Protein AF-A0A1X0DNM0-F1 (afdb_monomer_lite)

Structure (mmCIF, N/CA/C/O backbone):
data_AF-A0A1X0DNM0-F1
#
_entry.id   AF-A0A1X0DNM0-F1
#
loop_
_atom_site.group_PDB
_atom_site.id
_atom_site.type_symbol
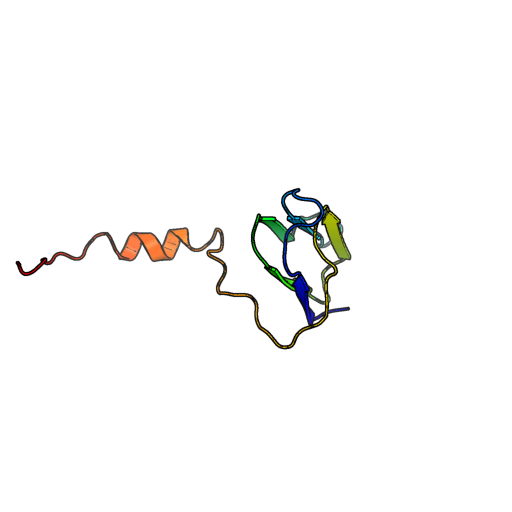_atom_site.label_atom_id
_atom_site.label_alt_id
_atom_site.label_comp_id
_atom_site.label_asym_id
_atom_site.label_entity_id
_atom_site.label_seq_id
_atom_site.pdbx_PDB_ins_code
_atom_site.Cartn_x
_atom_site.Cartn_y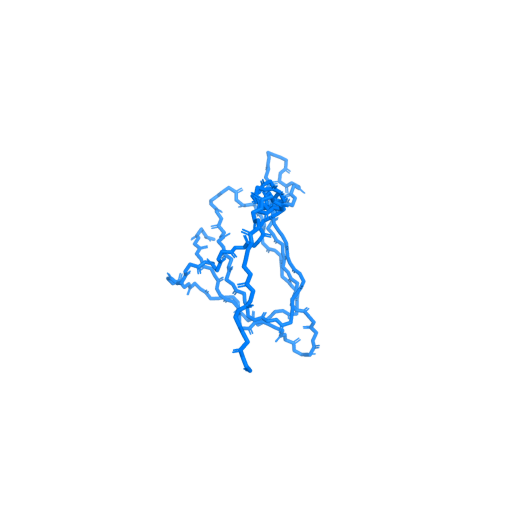
_atom_site.Cartn_z
_atom_site.occupancy
_atom_site.B_iso_or_equiv
_atom_site.auth_seq_id
_atom_site.auth_comp_id
_atom_site.auth_asym_id
_atom_site.auth_atom_id
_atom_site.pdbx_PDB_model_num
ATOM 1 N N . MET A 1 1 ? 3.399 -9.983 -4.451 1.00 86.44 1 MET A N 1
ATOM 2 C CA . MET A 1 1 ? 2.760 -10.334 -5.734 1.00 86.44 1 MET A CA 1
ATOM 3 C C . MET A 1 1 ? 2.031 -9.094 -6.218 1.00 86.44 1 MET A C 1
ATOM 5 O O . MET A 1 1 ? 1.524 -8.383 -5.355 1.00 86.44 1 MET A O 1
ATOM 9 N N . PRO A 1 2 ? 2.037 -8.792 -7.523 1.00 96.25 2 PRO A N 1
ATOM 10 C CA . PRO A 1 2 ? 1.279 -7.667 -8.053 1.00 96.25 2 PRO A CA 1
ATOM 11 C C . PRO A 1 2 ? -0.226 -7.893 -7.905 1.00 96.25 2 PRO A C 1
ATOM 13 O O . PRO A 1 2 ? -0.677 -9.039 -7.943 1.00 96.25 2 PRO A O 1
ATOM 16 N N . GLY A 1 3 ? -0.987 -6.816 -7.746 1.00 97.12 3 GLY A N 1
ATOM 17 C CA . GLY A 1 3 ? -2.444 -6.861 -7.634 1.00 97.12 3 GLY A CA 1
ATOM 18 C C . GLY A 1 3 ? -3.007 -5.762 -6.741 1.00 97.12 3 GLY A C 1
ATOM 19 O O . GLY A 1 3 ? -2.260 -4.983 -6.142 1.00 97.12 3 GLY A O 1
ATOM 20 N N . ASN A 1 4 ? -4.334 -5.718 -6.638 1.00 97.81 4 ASN A N 1
ATOM 21 C CA . ASN A 1 4 ? -5.025 -4.818 -5.724 1.00 97.81 4 ASN A CA 1
ATOM 22 C C . ASN A 1 4 ? -5.220 -5.498 -4.375 1.00 97.81 4 ASN A C 1
ATOM 24 O O . ASN A 1 4 ? -5.684 -6.634 -4.290 1.00 97.81 4 ASN A O 1
ATOM 28 N N . TYR A 1 5 ? -4.881 -4.782 -3.311 1.00 98.00 5 TYR A N 1
ATOM 29 C CA . TYR A 1 5 ? -5.000 -5.263 -1.947 1.00 98.00 5 TYR A CA 1
ATOM 30 C C . TYR A 1 5 ? -5.863 -4.320 -1.128 1.00 98.00 5 TYR A C 1
ATOM 32 O O . TYR A 1 5 ? -5.648 -3.109 -1.147 1.00 98.00 5 TYR A O 1
ATOM 40 N N . LYS A 1 6 ? -6.800 -4.879 -0.367 1.00 98.19 6 LYS A N 1
ATOM 41 C CA . LYS A 1 6 ? -7.681 -4.148 0.541 1.00 98.19 6 LYS A CA 1
ATOM 42 C C . LYS A 1 6 ? -7.283 -4.375 1.989 1.00 98.19 6 LYS A C 1
ATOM 44 O O . LYS A 1 6 ? -7.017 -5.504 2.392 1.00 98.19 6 LYS A O 1
ATOM 49 N N . SER A 1 7 ? -7.299 -3.305 2.773 1.00 97.88 7 SER A N 1
ATOM 50 C CA . SER A 1 7 ? -7.317 -3.345 4.232 1.00 97.88 7 SER A CA 1
ATOM 51 C C . SER A 1 7 ? -8.550 -2.599 4.728 1.00 97.88 7 SER A C 1
ATOM 53 O O . SER A 1 7 ? -8.832 -1.487 4.276 1.00 97.88 7 SER A O 1
ATOM 55 N N . GLU A 1 8 ? -9.244 -3.163 5.716 1.00 97.50 8 GLU A N 1
ATOM 56 C CA . GLU A 1 8 ? -10.396 -2.518 6.369 1.00 97.50 8 GLU A CA 1
ATOM 57 C C . GLU A 1 8 ? -10.000 -1.293 7.221 1.00 97.50 8 GLU A C 1
ATOM 59 O O . GLU A 1 8 ? -10.850 -0.618 7.801 1.00 97.50 8 GLU A O 1
ATOM 64 N N . GLY A 1 9 ? -8.708 -0.948 7.258 1.00 95.25 9 GLY A N 1
ATOM 65 C CA . GLY A 1 9 ? -8.205 0.300 7.821 1.00 95.25 9 GLY A CA 1
ATOM 66 C C . GLY A 1 9 ? -7.496 0.103 9.165 1.00 95.25 9 GLY A C 1
ATOM 67 O O . GLY A 1 9 ? -6.754 -0.867 9.322 1.00 95.25 9 GLY A O 1
ATOM 68 N N . PRO A 1 10 ? -7.640 1.043 10.118 1.00 97.69 10 PRO A N 1
ATOM 69 C CA . PRO A 1 10 ? -6.978 1.011 11.422 1.00 97.69 10 PRO A CA 1
ATOM 70 C C . PRO A 1 10 ? -7.105 -0.299 12.203 1.00 97.69 10 PRO A C 1
ATOM 72 O O . PRO A 1 10 ? -8.175 -0.900 12.307 1.00 97.69 10 PRO A O 1
ATOM 75 N N . LYS A 1 11 ? -6.012 -0.673 12.864 1.00 97.44 11 LYS A N 1
ATOM 76 C CA . LYS A 1 11 ? -5.966 -1.706 13.897 1.00 97.44 11 LYS A CA 1
ATOM 77 C C . LYS A 1 11 ? -5.622 -1.070 15.247 1.00 97.44 11 LYS A C 1
ATOM 79 O O . LYS A 1 11 ? -4.835 -0.127 15.315 1.00 97.44 11 LYS A O 1
ATOM 84 N N . ASP A 1 12 ? -6.230 -1.577 16.319 1.00 94.62 12 ASP A N 1
ATOM 85 C CA . ASP A 1 12 ? -5.949 -1.180 17.708 1.00 94.62 12 ASP A CA 1
ATOM 86 C C . ASP A 1 12 ? -6.094 0.336 17.970 1.00 94.62 12 ASP A C 1
ATOM 88 O O . ASP A 1 12 ? -5.339 0.929 18.740 1.00 94.62 12 ASP A O 1
ATOM 92 N N . GLY A 1 13 ? -7.036 0.993 17.281 1.00 92.62 13 GLY A N 1
ATOM 93 C CA . GLY A 1 13 ? -7.307 2.432 17.418 1.00 92.62 13 GLY A CA 1
ATOM 94 C C . GLY A 1 13 ? -6.212 3.362 16.873 1.00 92.62 13 GLY A C 1
ATOM 95 O O . GLY A 1 13 ? -6.329 4.582 16.998 1.00 92.62 13 GLY A O 1
ATOM 96 N N . LYS A 1 14 ? -5.159 2.820 16.251 1.00 97.12 14 LYS A N 1
ATOM 97 C CA . LYS A 1 14 ? -4.052 3.590 15.673 1.00 97.12 14 LYS A CA 1
ATOM 98 C C . LYS A 1 14 ? -4.277 3.809 14.175 1.00 97.12 14 LYS A C 1
ATOM 100 O O . LYS A 1 14 ? -4.702 2.876 13.498 1.00 97.12 14 LYS A O 1
ATOM 105 N N . PRO A 1 15 ? -3.989 5.007 13.629 1.00 96.69 15 PRO A N 1
ATOM 106 C CA . PRO A 1 15 ? -4.089 5.238 12.192 1.00 96.69 15 PRO A CA 1
ATOM 107 C C . PRO A 1 15 ? -3.280 4.204 11.403 1.00 96.69 15 PRO A C 1
ATOM 109 O O . PRO A 1 15 ? -2.120 3.940 11.724 1.00 96.69 15 PRO A O 1
ATOM 112 N N . CYS A 1 16 ? -3.897 3.644 10.368 1.00 97.38 16 CYS A N 1
ATOM 113 C CA . CYS A 1 16 ? -3.239 2.728 9.451 1.00 97.38 16 CYS A CA 1
ATOM 114 C C . CYS A 1 16 ? -2.259 3.526 8.591 1.00 97.38 16 CYS A C 1
ATOM 116 O O . CYS A 1 16 ? -2.642 4.499 7.938 1.00 97.38 16 CYS A O 1
ATOM 118 N N . TYR A 1 17 ? -0.993 3.120 8.614 1.00 97.56 17 TYR A N 1
ATOM 119 C CA . TYR A 1 17 ? 0.041 3.652 7.741 1.00 97.56 17 TYR A CA 1
ATOM 120 C C . TYR A 1 17 ? 0.519 2.573 6.781 1.00 97.56 17 TYR A C 1
ATOM 122 O O . TYR A 1 17 ? 0.787 1.437 7.186 1.00 97.56 17 TYR A O 1
ATOM 130 N N . TRP A 1 18 ? 0.695 2.939 5.520 1.00 98.06 18 TRP A N 1
ATOM 131 C CA . TRP A 1 18 ? 1.315 2.072 4.532 1.00 98.06 18 TRP A CA 1
ATOM 132 C C . TRP A 1 18 ? 2.203 2.873 3.587 1.00 98.06 18 TRP A C 1
ATOM 134 O O . TRP A 1 18 ? 2.003 4.070 3.387 1.00 98.06 18 TRP A O 1
ATOM 144 N N . LYS A 1 19 ? 3.201 2.200 3.011 1.00 97.19 19 LYS A N 1
ATOM 145 C CA . LYS A 1 19 ? 4.020 2.741 1.928 1.00 97.19 19 LYS A CA 1
ATOM 146 C C . LYS A 1 19 ? 4.467 1.661 0.954 1.00 97.19 19 LYS A C 1
ATOM 148 O O . LYS A 1 19 ? 4.820 0.550 1.362 1.00 97.19 19 LYS A O 1
ATOM 153 N N . ARG A 1 20 ? 4.509 2.043 -0.316 1.00 97.88 20 ARG A N 1
ATOM 154 C CA . ARG A 1 20 ? 5.112 1.308 -1.427 1.00 97.88 20 ARG A CA 1
ATOM 155 C C . ARG A 1 20 ? 6.500 1.867 -1.699 1.00 97.88 20 ARG A C 1
ATOM 157 O O . ARG A 1 20 ? 6.695 3.082 -1.675 1.00 97.88 20 ARG A O 1
ATOM 164 N N . ILE A 1 21 ? 7.467 0.989 -1.923 1.00 97.44 21 ILE A N 1
ATOM 165 C CA . ILE A 1 21 ? 8.860 1.351 -2.183 1.00 97.44 21 ILE A CA 1
ATOM 166 C C . ILE A 1 21 ? 9.315 0.659 -3.464 1.00 97.44 21 ILE A C 1
ATOM 168 O O . ILE A 1 21 ? 9.095 -0.542 -3.626 1.00 97.44 21 ILE A O 1
ATOM 172 N N . GLY A 1 22 ? 9.991 1.400 -4.334 1.00 96.19 22 GLY A N 1
ATOM 173 C CA . GLY A 1 22 ? 10.578 0.903 -5.571 1.00 96.19 22 GLY A CA 1
ATOM 174 C C . GLY A 1 22 ? 11.625 1.864 -6.119 1.00 96.19 22 GLY A C 1
ATOM 175 O O . GLY A 1 22 ? 12.422 2.398 -5.351 1.00 96.19 22 GLY A O 1
ATOM 176 N N . GLY A 1 23 ? 11.628 2.058 -7.438 1.00 92.88 23 GLY A N 1
ATOM 177 C CA . GLY A 1 23 ? 12.696 2.770 -8.144 1.00 92.88 23 GLY A CA 1
ATOM 178 C C . GLY A 1 23 ? 13.920 1.887 -8.399 1.00 92.88 23 GLY A C 1
ATOM 179 O O . GLY A 1 23 ? 14.008 0.766 -7.888 1.00 92.88 23 GLY A O 1
ATOM 180 N N . ASP A 1 24 ? 14.854 2.392 -9.204 1.00 93.12 24 ASP A N 1
ATOM 181 C CA . ASP A 1 24 ? 16.034 1.640 -9.658 1.00 93.12 24 ASP A CA 1
ATOM 182 C C . ASP A 1 24 ? 16.952 1.223 -8.500 1.00 93.12 24 ASP A C 1
ATOM 184 O O . ASP A 1 24 ? 17.517 0.130 -8.508 1.00 93.12 24 ASP A O 1
ATOM 188 N N . ASP A 1 25 ? 17.046 2.062 -7.467 1.00 91.94 25 ASP A N 1
ATOM 189 C CA . ASP A 1 25 ? 17.795 1.803 -6.233 1.00 91.94 25 ASP A CA 1
ATOM 190 C C . ASP A 1 25 ? 16.969 1.075 -5.154 1.00 91.94 25 ASP A C 1
ATOM 192 O O . ASP A 1 25 ? 17.493 0.714 -4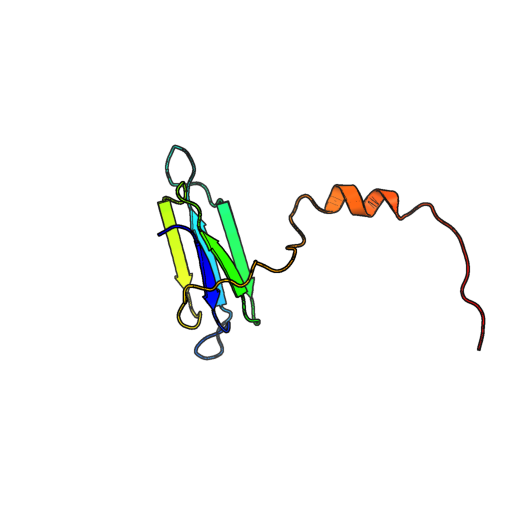.099 1.00 91.94 25 ASP A O 1
ATOM 196 N N . GLY A 1 26 ? 15.670 0.854 -5.394 1.00 91.00 26 GLY A N 1
ATOM 197 C CA . GLY A 1 26 ? 14.755 0.235 -4.438 1.00 91.00 26 GLY A CA 1
ATOM 198 C C . GLY A 1 26 ? 14.539 1.042 -3.152 1.00 91.00 26 GLY A C 1
ATOM 199 O O . GLY A 1 26 ? 14.136 0.457 -2.141 1.00 91.00 26 GLY A O 1
ATOM 200 N N . ALA A 1 27 ? 14.815 2.349 -3.166 1.00 92.06 27 ALA A N 1
ATOM 201 C CA . ALA A 1 27 ? 14.711 3.226 -2.001 1.00 92.06 27 ALA A CA 1
ATOM 202 C C . ALA A 1 27 ? 13.628 4.310 -2.140 1.00 92.06 27 ALA A C 1
ATOM 204 O O . ALA A 1 27 ? 13.270 4.952 -1.148 1.00 92.06 27 ALA A O 1
ATOM 205 N N . GLN A 1 28 ? 13.065 4.494 -3.335 1.00 96.12 28 GLN A N 1
ATOM 206 C CA . GLN A 1 28 ? 12.080 5.538 -3.607 1.00 96.12 28 GLN A CA 1
ATOM 207 C C . GLN A 1 28 ? 10.712 5.160 -3.045 1.00 96.12 28 GLN A C 1
ATOM 209 O O . GLN A 1 28 ? 10.207 4.064 -3.289 1.00 96.12 28 GLN A O 1
ATOM 214 N N . ILE A 1 29 ? 10.084 6.079 -2.312 1.00 95.12 29 ILE A N 1
ATOM 215 C CA . ILE A 1 29 ? 8.688 5.926 -1.900 1.00 95.12 29 ILE A CA 1
ATOM 216 C C . ILE A 1 29 ? 7.815 6.209 -3.122 1.00 95.12 29 ILE A C 1
ATOM 218 O O . ILE A 1 29 ? 7.776 7.340 -3.595 1.00 95.12 29 ILE A O 1
ATOM 222 N N . LEU A 1 30 ? 7.126 5.179 -3.613 1.00 94.75 30 LEU A N 1
ATOM 223 C CA . LEU A 1 30 ? 6.237 5.284 -4.772 1.00 94.75 30 LEU A CA 1
ATOM 224 C C . LEU A 1 30 ? 4.887 5.890 -4.384 1.00 94.75 30 LEU A C 1
ATOM 226 O O . LEU A 1 30 ? 4.357 6.735 -5.094 1.00 94.75 30 LEU A O 1
ATOM 230 N N . ASP A 1 31 ? 4.343 5.455 -3.245 1.00 95.00 31 ASP A N 1
ATOM 231 C CA . ASP A 1 31 ? 3.108 5.984 -2.670 1.00 95.00 31 ASP A CA 1
ATOM 232 C C . ASP A 1 31 ? 3.067 5.683 -1.166 1.00 95.00 31 ASP A C 1
ATOM 234 O O . ASP A 1 31 ? 3.715 4.744 -0.682 1.00 95.00 31 ASP A O 1
ATOM 238 N N . ASN A 1 32 ? 2.330 6.488 -0.412 1.00 96.50 32 ASN A N 1
ATOM 239 C CA . ASN A 1 32 ? 2.062 6.251 0.996 1.00 96.50 32 ASN A CA 1
ATOM 240 C C . ASN A 1 32 ? 0.781 6.955 1.442 1.00 96.50 32 ASN A C 1
ATOM 242 O O . ASN A 1 32 ? 0.397 7.988 0.897 1.00 96.50 32 ASN A O 1
ATOM 246 N N . ALA A 1 33 ? 0.174 6.442 2.510 1.00 95.44 33 ALA A N 1
ATOM 247 C CA . ALA A 1 33 ? -0.889 7.157 3.199 1.00 95.44 33 ALA A CA 1
ATOM 248 C C . ALA A 1 33 ? -0.902 6.852 4.698 1.00 95.44 33 ALA A C 1
ATOM 250 O O . ALA A 1 33 ? -0.525 5.766 5.144 1.00 95.44 33 ALA A O 1
ATOM 251 N N . LEU A 1 34 ? -1.395 7.824 5.469 1.00 96.38 34 LEU A N 1
ATOM 252 C CA . LEU A 1 34 ? -1.774 7.690 6.874 1.00 96.38 34 LEU A CA 1
ATOM 253 C C . LEU A 1 34 ? -3.277 7.947 6.984 1.00 96.38 34 LEU A C 1
ATOM 255 O O . LEU A 1 34 ? -3.742 9.050 6.704 1.00 96.38 34 LEU A O 1
ATOM 259 N N . THR A 1 35 ? -4.051 6.942 7.379 1.00 94.19 35 THR A N 1
ATOM 260 C CA . THR A 1 35 ? -5.513 6.986 7.259 1.00 94.19 35 THR A CA 1
ATOM 261 C C . THR A 1 35 ? -6.234 6.385 8.461 1.00 94.19 35 THR A C 1
ATOM 263 O O . THR A 1 35 ? -5.735 5.502 9.159 1.00 94.19 35 THR A O 1
ATOM 266 N N . LYS A 1 36 ? -7.453 6.878 8.696 1.00 96.25 36 LYS A N 1
ATOM 267 C CA . LYS A 1 36 ? -8.418 6.309 9.647 1.00 96.25 36 LYS A CA 1
ATOM 268 C C . LYS A 1 36 ? -9.558 5.546 8.952 1.00 96.25 36 LYS A C 1
ATOM 270 O O . LYS A 1 36 ? -10.549 5.225 9.595 1.00 96.25 36 LYS A O 1
ATOM 275 N N . LYS A 1 37 ? -9.445 5.305 7.644 1.00 95.12 37 LYS A N 1
ATOM 276 C CA . LYS A 1 37 ? -10.459 4.655 6.798 1.00 95.12 37 LYS A CA 1
ATOM 277 C C . LYS A 1 37 ? -9.888 3.388 6.153 1.00 95.12 37 LYS A C 1
ATOM 279 O O . LYS A 1 37 ? -8.670 3.214 6.132 1.00 95.12 37 LYS A O 1
ATOM 284 N N . ALA A 1 38 ? -10.757 2.547 5.596 1.00 96.44 38 ALA A N 1
ATOM 285 C CA . ALA A 1 38 ? -10.358 1.438 4.732 1.00 96.44 38 ALA A CA 1
ATOM 286 C C . ALA A 1 38 ? -9.566 1.937 3.512 1.00 96.44 38 ALA A C 1
ATOM 288 O O . ALA A 1 38 ? -9.728 3.084 3.079 1.00 96.44 38 ALA A O 1
ATOM 289 N N . GLN A 1 39 ? -8.689 1.091 2.979 1.00 96.94 39 GLN A N 1
ATOM 290 C CA . GLN A 1 39 ? -7.792 1.410 1.869 1.00 96.94 39 GLN A CA 1
ATOM 291 C C . GLN A 1 39 ? -7.752 0.264 0.871 1.00 96.94 39 GLN A C 1
ATOM 293 O O . GLN A 1 39 ? -7.759 -0.901 1.261 1.00 96.94 39 GLN A O 1
ATOM 298 N N . ILE A 1 40 ? -7.640 0.619 -0.405 1.00 97.12 40 ILE A N 1
ATOM 299 C CA . ILE A 1 40 ? -7.313 -0.302 -1.489 1.00 97.12 40 ILE A CA 1
ATOM 300 C C . ILE A 1 40 ? -6.063 0.256 -2.161 1.00 97.12 40 ILE A C 1
ATOM 302 O O . ILE A 1 40 ? -6.014 1.446 -2.465 1.00 97.12 40 ILE A O 1
ATOM 306 N N . VAL A 1 41 ? -5.052 -0.586 -2.350 1.00 96.12 41 VAL A N 1
ATOM 307 C CA . VAL A 1 41 ? -3.750 -0.210 -2.907 1.00 96.12 41 VAL A CA 1
ATOM 308 C C . VAL A 1 41 ? -3.396 -1.167 -4.033 1.00 96.12 41 VAL A C 1
ATOM 310 O O . VAL A 1 41 ? -3.460 -2.381 -3.853 1.00 96.12 41 VAL A O 1
ATOM 313 N N . THR A 1 42 ? -2.972 -0.629 -5.171 1.00 96.94 42 THR A N 1
ATOM 314 C CA . THR A 1 42 ? -2.347 -1.417 -6.237 1.00 96.94 42 THR A CA 1
ATOM 315 C C . THR A 1 42 ? -0.866 -1.589 -5.927 1.00 96.94 42 THR A C 1
ATOM 317 O O . THR A 1 42 ? -0.162 -0.601 -5.733 1.00 96.94 42 THR A O 1
ATOM 320 N N . ILE A 1 43 ? -0.388 -2.831 -5.861 1.00 96.50 43 ILE A N 1
ATOM 321 C CA . ILE A 1 43 ? 1.038 -3.168 -5.783 1.00 96.50 43 ILE A CA 1
ATOM 322 C C . ILE A 1 43 ? 1.469 -3.622 -7.175 1.00 96.50 43 ILE A C 1
ATOM 324 O O . ILE A 1 43 ? 0.900 -4.570 -7.715 1.00 96.50 43 ILE A O 1
ATOM 328 N N . GLU A 1 44 ? 2.470 -2.962 -7.753 1.00 96.31 44 GLU A N 1
ATOM 329 C CA . GLU A 1 44 ? 2.964 -3.275 -9.096 1.00 96.31 44 GLU A CA 1
ATOM 330 C C . GLU A 1 44 ? 4.085 -4.320 -9.055 1.00 96.31 44 GLU A C 1
ATOM 332 O O . GLU A 1 44 ? 4.698 -4.575 -8.019 1.00 96.31 44 GLU A O 1
ATOM 337 N N . ALA A 1 45 ? 4.412 -4.913 -10.205 1.00 96.44 45 ALA A N 1
ATOM 338 C CA . ALA A 1 45 ? 5.555 -5.828 -10.324 1.00 96.44 45 ALA A CA 1
ATOM 339 C C . ALA A 1 45 ? 6.913 -5.152 -10.087 1.00 96.44 45 ALA A C 1
ATOM 341 O O . ALA A 1 45 ? 7.897 -5.818 -9.760 1.00 96.44 45 ALA A O 1
ATOM 342 N N . THR A 1 46 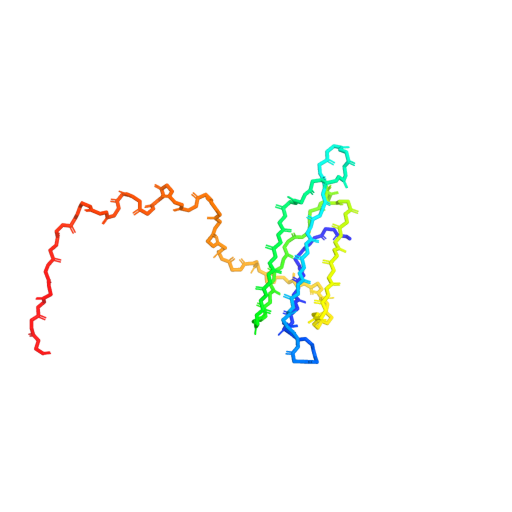? 6.975 -3.833 -10.255 1.00 95.38 46 THR A N 1
ATOM 343 C CA . THR A 1 46 ? 8.181 -3.033 -10.044 1.00 95.38 46 THR A CA 1
ATOM 344 C C . THR A 1 46 ? 8.382 -2.636 -8.583 1.00 95.38 46 THR A C 1
ATOM 346 O O . THR A 1 46 ? 9.511 -2.298 -8.210 1.00 95.38 46 THR A O 1
ATOM 349 N N . ASP A 1 47 ? 7.344 -2.735 -7.744 1.00 96.62 47 ASP A N 1
ATOM 350 C CA . ASP A 1 47 ? 7.450 -2.525 -6.304 1.00 96.62 47 ASP A CA 1
ATOM 351 C C . ASP A 1 47 ? 8.447 -3.510 -5.697 1.00 96.62 47 ASP A C 1
ATOM 353 O O . ASP A 1 47 ? 8.375 -4.725 -5.885 1.00 96.62 47 ASP A O 1
ATOM 357 N N . LYS A 1 48 ? 9.382 -2.974 -4.920 1.00 96.75 48 LYS A N 1
ATOM 358 C CA . LYS A 1 48 ? 10.400 -3.759 -4.223 1.00 96.75 48 LYS A CA 1
ATOM 359 C C . LYS A 1 48 ? 9.975 -4.101 -2.807 1.00 96.75 48 LYS A C 1
ATOM 361 O O . LYS A 1 48 ? 10.306 -5.176 -2.316 1.00 96.75 48 LYS A O 1
ATOM 366 N N . GLN A 1 49 ? 9.268 -3.197 -2.130 1.00 96.50 49 GLN A N 1
ATOM 367 C CA . GLN A 1 49 ? 8.790 -3.429 -0.768 1.00 96.50 49 GLN A CA 1
ATOM 368 C C . GLN A 1 49 ? 7.427 -2.775 -0.543 1.00 96.50 49 GLN A C 1
ATOM 370 O O . GLN A 1 49 ? 7.180 -1.651 -0.973 1.00 96.50 49 GLN A O 1
ATOM 375 N N . PHE A 1 50 ? 6.588 -3.448 0.238 1.00 97.25 50 PHE A N 1
ATOM 376 C CA . PHE A 1 50 ? 5.372 -2.886 0.813 1.00 97.25 50 PHE A CA 1
ATOM 377 C C . PHE A 1 50 ? 5.485 -2.949 2.334 1.00 97.25 50 PHE A C 1
ATOM 379 O O . PHE A 1 50 ? 5.712 -4.018 2.902 1.00 97.25 50 PHE A O 1
ATOM 386 N N . LYS A 1 51 ? 5.387 -1.799 3.001 1.00 97.44 51 LYS A N 1
ATOM 387 C CA . LYS A 1 51 ? 5.480 -1.705 4.464 1.00 97.44 51 LYS A CA 1
ATOM 388 C C . LYS A 1 51 ? 4.174 -1.172 5.015 1.00 97.44 51 LYS A C 1
ATOM 390 O O . LYS A 1 51 ? 3.639 -0.198 4.500 1.00 97.44 51 LYS A O 1
ATOM 395 N N . THR A 1 52 ? 3.702 -1.782 6.094 1.00 98.12 52 THR A N 1
ATOM 396 C CA . THR A 1 52 ? 2.446 -1.422 6.747 1.00 98.12 52 THR A CA 1
ATOM 397 C C . THR A 1 52 ? 2.623 -1.373 8.263 1.00 98.12 52 THR A C 1
ATOM 399 O O . THR A 1 52 ? 3.455 -2.086 8.822 1.00 98.12 52 THR A O 1
ATOM 402 N N . SER A 1 53 ? 1.872 -0.498 8.925 1.00 98.19 53 SER A N 1
ATOM 403 C CA . SER A 1 53 ? 1.838 -0.349 10.377 1.00 98.19 53 SER A CA 1
ATOM 404 C C . SER A 1 53 ? 0.417 -0.038 10.822 1.00 98.19 53 SER A C 1
ATOM 406 O O . SER A 1 53 ? -0.236 0.836 10.256 1.00 98.19 53 SER A O 1
ATOM 408 N N . SER A 1 54 ? -0.047 -0.733 11.862 1.00 98.19 54 SER A N 1
ATOM 409 C CA . SER A 1 54 ? -1.374 -0.528 12.465 1.00 98.19 54 SER A CA 1
ATOM 410 C C . SER A 1 54 ? -2.543 -0.599 11.471 1.00 98.19 54 SER A C 1
ATOM 412 O O . SER A 1 54 ? -3.566 0.054 11.660 1.00 98.19 54 SER A O 1
ATOM 414 N N . CYS A 1 55 ? -2.400 -1.393 10.410 1.00 98.25 55 CYS A N 1
ATOM 415 C CA . CYS A 1 55 ? -3.478 -1.710 9.480 1.00 98.25 55 CYS A CA 1
ATOM 416 C C . CYS A 1 55 ? -4.039 -3.100 9.793 1.00 98.25 55 CYS A C 1
ATOM 418 O O . CYS A 1 55 ? -3.309 -3.990 10.242 1.00 98.25 55 CYS A O 1
ATOM 420 N N . GLN A 1 56 ? -5.327 -3.296 9.529 1.00 98.44 56 GLN A N 1
ATOM 421 C CA . GLN A 1 56 ? -5.913 -4.628 9.400 1.00 98.44 56 GLN A CA 1
ATOM 422 C C . GLN A 1 56 ? -5.222 -5.392 8.262 1.00 98.44 56 GLN A C 1
ATOM 424 O O . GLN A 1 56 ? -4.590 -4.787 7.388 1.00 98.44 56 GLN A O 1
ATOM 429 N N . THR A 1 57 ? -5.346 -6.720 8.269 1.00 98.19 57 THR A N 1
ATOM 430 C CA . THR A 1 57 ? -4.717 -7.596 7.272 1.00 98.19 57 THR A CA 1
ATOM 431 C C . THR A 1 57 ? -5.063 -7.160 5.851 1.00 98.19 57 THR A C 1
ATOM 433 O O . THR A 1 57 ? -6.227 -6.923 5.538 1.00 98.19 57 THR A O 1
ATOM 436 N N . TRP A 1 58 ? -4.044 -7.082 4.996 1.00 98.19 58 TRP A N 1
ATOM 437 C CA . TRP A 1 58 ? -4.217 -6.816 3.574 1.00 98.19 58 TRP A CA 1
ATOM 438 C C . TRP A 1 58 ? -4.605 -8.102 2.844 1.00 98.19 58 TRP A C 1
ATOM 440 O O . TRP A 1 58 ? -3.922 -9.115 2.987 1.00 98.19 58 TRP A O 1
ATOM 450 N N . GLN A 1 59 ? -5.680 -8.055 2.063 1.00 98.25 59 GLN A N 1
ATOM 451 C CA . GLN A 1 59 ? -6.193 -9.185 1.286 1.00 98.25 59 GLN A CA 1
ATOM 452 C C . GLN A 1 59 ? -6.273 -8.816 -0.191 1.00 98.25 59 GLN A C 1
ATOM 454 O O . GLN A 1 59 ? -6.603 -7.677 -0.514 1.00 98.25 59 GLN A O 1
ATOM 459 N N . LEU A 1 60 ? -5.965 -9.766 -1.078 1.00 98.06 60 LEU A N 1
ATOM 460 C CA . LEU A 1 60 ? -6.135 -9.572 -2.519 1.00 98.06 60 LEU A CA 1
ATOM 461 C C . LEU A 1 60 ? -7.622 -9.325 -2.823 1.00 98.06 60 LEU A C 1
ATOM 463 O O . LEU A 1 60 ? -8.487 -9.970 -2.232 1.00 98.06 60 LEU A O 1
ATOM 467 N N . THR A 1 61 ? -7.909 -8.387 -3.718 1.00 97.06 61 THR A N 1
ATOM 468 C CA . THR A 1 61 ? -9.270 -8.004 -4.102 1.00 97.06 61 THR A CA 1
ATOM 469 C C . THR A 1 61 ? -9.346 -7.705 -5.597 1.00 97.06 61 THR A C 1
ATOM 471 O O . THR A 1 61 ? -8.350 -7.300 -6.197 1.00 97.06 61 THR A O 1
ATOM 474 N N . ASP A 1 62 ? -10.539 -7.839 -6.175 1.00 97.19 62 ASP A N 1
ATOM 475 C CA . ASP A 1 62 ? -10.851 -7.375 -7.534 1.00 97.19 62 ASP A CA 1
ATOM 476 C C . ASP A 1 62 ? -11.338 -5.912 -7.547 1.00 97.19 62 ASP A C 1
ATOM 478 O O . ASP A 1 62 ? -11.508 -5.302 -8.605 1.00 97.19 62 ASP A O 1
ATOM 482 N N . GLU A 1 63 ? -11.554 -5.313 -6.369 1.00 94.38 63 GLU A N 1
ATOM 483 C CA . GLU A 1 63 ? -11.886 -3.894 -6.255 1.00 94.38 63 GLU A CA 1
ATOM 484 C C . GLU A 1 63 ? -10.707 -3.031 -6.734 1.00 94.38 63 GLU A C 1
ATOM 486 O O . GLU A 1 63 ? -9.542 -3.274 -6.408 1.00 94.38 63 GLU A O 1
ATOM 491 N N . SER A 1 64 ? -11.006 -1.988 -7.507 1.00 89.00 64 SER A N 1
ATOM 492 C CA . SER A 1 64 ? -10.007 -0.986 -7.886 1.00 89.00 64 SER A CA 1
ATOM 493 C C . SER A 1 64 ? -9.853 0.060 -6.781 1.00 89.00 64 SER A C 1
ATOM 495 O O . SER A 1 64 ? -10.847 0.384 -6.120 1.00 89.00 64 SER A O 1
ATOM 497 N N . PRO A 1 65 ? -8.647 0.626 -6.575 1.00 88.75 65 PRO A N 1
ATOM 498 C CA . PRO A 1 65 ? -8.491 1.773 -5.697 1.00 88.75 65 PRO A CA 1
ATOM 499 C C . PRO A 1 65 ? -9.477 2.883 -6.068 1.00 88.75 65 PRO A C 1
ATOM 501 O O . PRO A 1 65 ? -9.683 3.140 -7.261 1.00 88.75 65 PRO A O 1
ATOM 504 N N . PRO A 1 66 ? -10.097 3.553 -5.080 1.00 81.44 66 PRO A N 1
ATOM 505 C CA . PRO A 1 66 ? -10.887 4.735 -5.376 1.00 81.44 66 PRO A CA 1
ATOM 506 C C . PRO A 1 66 ? -9.996 5.759 -6.093 1.00 81.44 66 PRO A C 1
ATOM 508 O O . PRO A 1 66 ? -8.790 5.781 -5.832 1.00 81.44 66 PRO A O 1
ATOM 511 N N . PRO A 1 67 ? -10.557 6.623 -6.958 1.00 74.12 67 PRO A N 1
ATOM 512 C CA . PRO A 1 67 ? -9.798 7.693 -7.590 1.00 74.12 67 PRO A CA 1
ATOM 513 C C . PRO A 1 67 ? -9.080 8.500 -6.510 1.00 74.12 67 PRO A C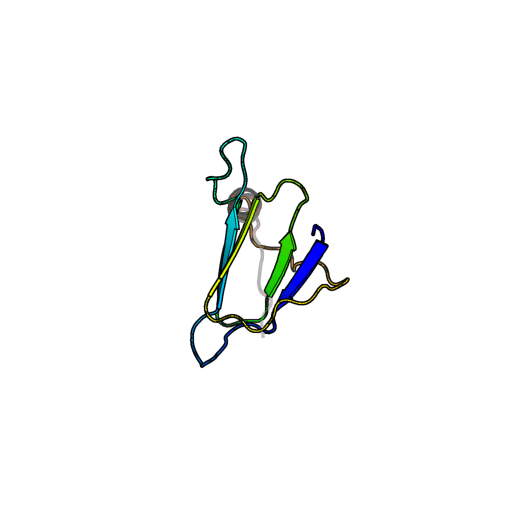 1
ATOM 515 O O . PRO A 1 67 ? -9.702 9.238 -5.743 1.00 74.12 67 PRO A O 1
ATOM 518 N N . GLN A 1 68 ? -7.771 8.301 -6.393 1.00 62.97 68 GLN A N 1
ATOM 519 C CA . GLN A 1 68 ? -6.982 9.005 -5.402 1.00 62.97 68 GLN A CA 1
ATOM 520 C C . GLN A 1 68 ? -6.876 10.447 -5.901 1.00 62.97 68 GLN A C 1
ATOM 522 O O . GLN A 1 68 ? -6.537 10.651 -7.072 1.00 62.97 68 GLN A O 1
ATOM 527 N N . PRO A 1 69 ? -7.151 11.465 -5.070 1.00 54.59 69 PRO A N 1
ATOM 528 C CA . PRO A 1 69 ? -6.742 12.824 -5.377 1.00 54.59 69 PRO A CA 1
ATOM 529 C C . PRO A 1 69 ? -5.210 12.829 -5.370 1.00 54.59 69 PRO A C 1
ATOM 531 O O . PRO A 1 69 ? -4.575 13.051 -4.343 1.00 54.59 69 PRO A O 1
ATOM 534 N N . GLY A 1 70 ? -4.597 12.446 -6.488 1.00 42.75 70 GLY A N 1
ATOM 535 C CA . GLY A 1 70 ? -3.152 12.424 -6.613 1.00 42.75 70 GLY A CA 1
ATOM 536 C C . GLY A 1 70 ? -2.608 13.832 -6.405 1.00 42.75 70 GLY A C 1
ATOM 537 O O . GLY A 1 70 ? -3.272 14.820 -6.724 1.00 42.75 70 GLY A O 1
ATOM 538 N N . ALA A 1 71 ? -1.362 13.937 -5.953 1.00 49.16 71 ALA A N 1
ATOM 539 C CA . ALA A 1 71 ? -0.625 15.201 -5.920 1.00 49.16 71 ALA A CA 1
ATOM 540 C C . ALA A 1 71 ? -0.539 15.901 -7.305 1.00 49.16 71 ALA A C 1
ATOM 542 O O . ALA A 1 71 ? -0.181 17.071 -7.377 1.00 49.16 71 ALA A O 1
ATOM 543 N N . GLY A 1 72 ? -0.924 15.226 -8.400 1.00 39.03 72 GLY A N 1
ATOM 544 C CA . GLY A 1 72 ? -1.113 15.799 -9.741 1.00 39.03 72 GLY A CA 1
ATOM 545 C C . GLY A 1 72 ? -2.502 16.399 -10.030 1.00 39.03 72 GLY A C 1
ATOM 546 O O . GLY A 1 72 ? -2.711 16.956 -11.103 1.00 39.03 72 GLY A O 1
ATOM 547 N N . GLY A 1 73 ? -3.457 16.332 -9.097 1.00 36.16 73 GLY A N 1
ATOM 548 C CA . GLY A 1 73 ? -4.806 16.899 -9.246 1.00 36.16 73 GLY A CA 1
ATOM 549 C C . GLY A 1 73 ? -4.873 18.427 -9.131 1.00 36.16 73 GLY A C 1
ATOM 550 O O . GLY A 1 73 ? -5.889 19.025 -9.486 1.00 36.16 73 GLY A O 1
ATOM 551 N N . ILE A 1 74 ? -3.788 19.079 -8.694 1.00 44.16 74 ILE A N 1
ATOM 552 C CA . ILE A 1 74 ? -3.715 20.546 -8.586 1.00 44.16 74 ILE A CA 1
ATOM 553 C C . ILE A 1 74 ? -3.865 21.220 -9.968 1.00 44.16 74 ILE A C 1
ATOM 555 O O . ILE A 1 74 ? -4.334 22.352 -10.043 1.00 44.16 74 ILE A O 1
ATOM 559 N N . LEU A 1 75 ? -3.551 20.533 -11.075 1.00 42.53 75 LEU A N 1
ATOM 560 C CA . LEU A 1 75 ? -3.667 21.114 -12.421 1.00 42.53 75 LEU A CA 1
ATOM 561 C C . LEU A 1 75 ? -5.092 21.087 -13.000 1.00 42.53 75 LEU A C 1
ATOM 563 O O . LEU A 1 75 ? -5.410 21.920 -13.843 1.00 42.53 75 LEU A O 1
ATOM 567 N N . VAL A 1 76 ? -5.975 20.195 -12.536 1.00 45.44 76 VAL A N 1
ATOM 568 C CA . VAL A 1 76 ? -7.376 20.147 -13.014 1.00 45.44 76 VAL A CA 1
ATOM 569 C C . VAL A 1 76 ? -8.269 21.108 -12.213 1.00 45.44 76 VAL A C 1
ATOM 571 O O . VAL A 1 76 ? -9.261 21.617 -12.727 1.00 45.44 76 VAL A O 1
ATOM 574 N N . GLY A 1 77 ? -7.883 21.434 -10.974 1.00 40.41 77 GLY A N 1
ATOM 575 C CA . GLY A 1 77 ? -8.625 22.348 -10.096 1.00 40.41 77 GLY A CA 1
ATOM 576 C C . GLY A 1 77 ? -8.509 23.840 -10.438 1.00 40.41 77 GLY A C 1
ATOM 577 O O . GLY A 1 77 ? -9.311 24.631 -9.949 1.00 40.41 77 GLY A O 1
ATOM 578 N N . LEU A 1 78 ? -7.558 24.246 -11.288 1.00 44.91 78 LEU A N 1
ATOM 579 C CA . LEU A 1 78 ? -7.395 25.650 -11.698 1.00 44.91 78 LEU A CA 1
ATOM 580 C C . LEU A 1 78 ? -8.190 26.018 -12.962 1.00 44.91 78 LEU A C 1
ATOM 582 O O . LEU A 1 78 ? -8.342 27.199 -13.259 1.00 44.91 78 LEU A O 1
ATOM 586 N N . ALA A 1 79 ? -8.759 25.040 -13.672 1.00 42.03 79 ALA A N 1
ATOM 587 C CA . ALA A 1 79 ? -9.663 25.301 -14.796 1.00 42.03 79 ALA A CA 1
ATOM 588 C C . ALA A 1 79 ? -11.104 25.633 -14.347 1.00 42.03 79 ALA A C 1
ATOM 590 O O . ALA A 1 79 ? -11.906 26.096 -15.152 1.00 42.03 79 ALA A O 1
ATOM 591 N N . GLY A 1 80 ? -11.438 25.418 -13.067 1.00 39.94 80 GLY A N 1
ATOM 592 C CA . GLY A 1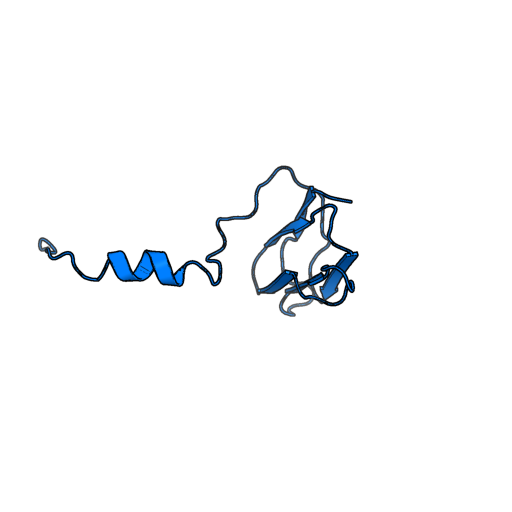 80 ? -12.780 25.641 -12.514 1.00 39.94 80 GLY A CA 1
ATOM 593 C C . GLY A 1 80 ? -12.998 26.984 -11.808 1.00 39.94 80 GLY A C 1
ATOM 594 O O . GLY A 1 80 ? -14.109 27.245 -11.362 1.00 39.94 80 GLY A O 1
ATOM 595 N N . ILE A 1 81 ? -11.979 27.846 -11.689 1.00 51.53 81 ILE A N 1
ATOM 596 C CA . ILE A 1 81 ? -12.111 29.143 -10.991 1.00 51.53 81 ILE A CA 1
ATOM 597 C C . ILE A 1 81 ? -12.600 30.293 -11.888 1.00 51.53 81 ILE A C 1
ATOM 599 O O . ILE A 1 81 ? -12.693 31.428 -11.426 1.00 51.53 81 ILE A O 1
ATOM 603 N N . ILE A 1 82 ? -12.936 30.030 -13.155 1.00 52.56 82 ILE A N 1
ATOM 604 C CA . ILE A 1 82 ? -13.463 31.047 -14.075 1.00 52.56 82 ILE A CA 1
ATOM 605 C C . ILE A 1 82 ? -14.719 30.500 -14.753 1.00 52.56 82 ILE A C 1
ATOM 607 O O . ILE A 1 82 ? -14.695 30.013 -15.878 1.00 52.56 82 ILE A O 1
ATOM 611 N N . GLY A 1 83 ? -15.832 30.532 -14.030 1.00 34.75 83 GLY A N 1
ATOM 612 C CA . GLY A 1 83 ? -17.108 30.043 -14.534 1.00 34.75 83 GLY A CA 1
ATOM 613 C C . GLY A 1 83 ? -18.240 30.469 -13.625 1.00 34.75 83 GLY A C 1
ATOM 614 O O . GLY A 1 83 ? -18.704 29.704 -12.790 1.00 34.75 83 GLY A O 1
ATOM 615 N N . SER A 1 84 ? -18.640 31.726 -13.766 1.00 40.03 84 SER A N 1
ATOM 616 C CA . SER A 1 84 ? -19.873 32.299 -13.243 1.00 40.03 84 SER A CA 1
ATOM 617 C C . SER A 1 84 ? -21.059 31.334 -13.383 1.00 40.03 84 SER A C 1
ATOM 619 O O . SER A 1 84 ? -21.221 30.724 -14.439 1.00 40.03 84 SER A O 1
ATOM 621 N N . ASN A 1 85 ? -21.927 31.294 -12.366 1.00 35.88 85 ASN A N 1
ATOM 622 C CA . ASN A 1 85 ? -23.373 31.606 -12.408 1.00 35.88 85 ASN A CA 1
ATOM 623 C C . ASN A 1 85 ? -24.212 30.697 -11.459 1.00 35.88 85 ASN A C 1
ATOM 625 O O . ASN A 1 85 ? -23.667 29.776 -10.858 1.00 35.88 85 ASN A O 1
ATOM 629 N N . PRO A 1 86 ? -25.493 31.010 -11.181 1.00 41.38 86 PRO A N 1
ATOM 630 C CA . PRO A 1 86 ? -25.940 31.516 -9.888 1.00 41.38 86 PRO A CA 1
ATOM 631 C C . PRO A 1 86 ? -26.857 30.528 -9.147 1.00 41.38 86 PRO A C 1
ATOM 633 O O . PRO A 1 86 ? -27.505 29.670 -9.743 1.00 41.38 86 PRO A O 1
ATOM 636 N N . GLN A 1 87 ? -26.972 30.681 -7.830 1.00 38.94 87 GLN A N 1
ATOM 637 C CA . GLN A 1 87 ? -27.930 29.915 -7.033 1.00 38.94 87 GLN A CA 1
ATOM 638 C C . GLN A 1 87 ? -29.358 30.463 -7.228 1.00 38.94 87 GLN A C 1
ATOM 640 O O . GLN A 1 87 ? -29.560 31.666 -7.038 1.00 38.94 87 GLN A O 1
ATOM 645 N N . PRO A 1 88 ? -30.364 29.635 -7.573 1.00 35.56 88 PRO A N 1
ATOM 646 C CA . PRO A 1 88 ? -31.761 30.045 -7.498 1.00 35.56 88 PRO A CA 1
ATOM 647 C C . PRO A 1 88 ? -32.274 29.937 -6.048 1.00 35.56 88 PRO A C 1
ATOM 649 O O . PRO A 1 88 ? -31.849 29.041 -5.312 1.00 35.56 88 PRO A O 1
ATOM 652 N N . PRO A 1 89 ? -33.181 30.827 -5.608 1.00 48.91 89 PRO A N 1
ATOM 653 C CA . PRO A 1 89 ? -33.657 30.837 -4.232 1.00 48.91 89 PRO A CA 1
ATOM 654 C C . PRO A 1 89 ? -34.817 29.855 -4.030 1.00 48.91 89 PRO A C 1
ATOM 656 O O . PRO A 1 89 ? -35.783 29.875 -4.796 1.00 48.91 89 PRO A O 1
ATOM 659 N N . ARG A 1 90 ? -34.785 29.089 -2.939 1.00 42.75 90 ARG A N 1
ATOM 660 C CA . ARG A 1 90 ? -35.622 29.345 -1.756 1.00 42.75 90 ARG A CA 1
ATOM 661 C C . ARG A 1 90 ? -35.143 28.503 -0.575 1.00 42.75 90 ARG A C 1
ATOM 663 O O . ARG A 1 90 ? -34.826 27.318 -0.798 1.00 42.75 90 ARG A O 1
#

Secondary structure (DSSP, 8-state):
--EEEEE--BBTTBPEEEEEEESTTS-EEEEEEEESS-EEEEEPTT--EEEEESBPPPEEESPPPP----TTGGGTTTTTSS----PPP-

pLDDT: mean 82.26, std 23.07, range [34.75, 98.44]

Sequence (90 aa):
MPGNYKSEGPKDGKPCYWKRIGGDDGAQILDNALTKKAQIVTIEATDKQFKTSSCQTWQLTDESPPPQPGAGGILVGLAGIIGSNPQPPR

InterPro domains:
  IPR059835 Rv1352-like, extracellular domain [PF27111] (2-59)

Radius of gyration: 17.65 Å; chains: 1; bounding box: 53×43×32 Å

Foldseek 3Di:
DWAKKKFQAFAPPAWKKKFWFADPVRHDTPDIDTGRGIWIDTDDPRTPDIDIDRIHDIDGDPDDTDPDCPPVVVVVVVVPPPDDDDDDDD

Organism: NCBI:txid444597